Protein AF-A0A4C1VRV2-F1 (afdb_monomer)

Foldseek 3Di:
DDPVVVCLVCLVVLVPDDPVVLVVVQVVVLVVLCVVVVPDPPDDSVVSCVVVVDDGPVRCSVVSLVVVLVCQCPDPDVVSNVVSD

Organism: Eumeta variegata (NCBI:txid151549)

Solvent-accessible surface area (backbone atoms only — not comparable to full-atom values): 5097 Å² total; per-residue (Å²): 136,57,73,66,60,58,48,60,72,44,23,71,63,54,68,73,51,60,70,71,62,53,56,54,51,49,53,52,50,54,49,54,50,33,62,76,66,69,51,60,88,85,59,54,66,70,57,56,43,59,76,63,70,56,78,50,67,71,55,46,61,59,51,47,38,51,55,52,46,56,52,33,60,71,39,95,46,67,72,52,29,64,73,64,111

Radius of gyration: 16.15 Å; Cα contacts (8 Å, |Δi|>4): 42; chains: 1; bounding box: 36×25×41 Å

Secondary structure (DSSP, 8-state):
--HHHHHHHTHHHHHTS-HHHHHHHHHHHHHHHHHHTT--TTS-HHHHHHHH-PPPHHHHHHHHHHHHHHHHHT-S-HHHHHHH-

Mean predicted aligned error: 7.55 Å

Sequence (85 aa):
MSIRSAMTYASPVFAHAAPKAFNRLQIIENKFRRDAKNAHWCFRNSVLHRDLEFPTIAKFMKDTPKRFFDITESHPNALLCSAAS

Structure (mmCIF, N/CA/C/O backbone):
data_AF-A0A4C1VRV2-F1
#
_entry.id   AF-A0A4C1VRV2-F1
#
loop_
_atom_site.group_PDB
_atom_site.id
_atom_site.type_symbol
_atom_site.label_atom_id
_atom_site.label_alt_id
_atom_site.label_comp_id
_atom_site.label_asym_id
_atom_site.label_entity_id
_atom_site.label_seq_id
_atom_site.pdbx_PDB_ins_code
_atom_site.Cartn_x
_atom_site.Cartn_y
_atom_site.Cartn_z
_atom_site.occupancy
_atom_site.B_iso_or_equiv
_atom_site.auth_seq_id
_atom_site.auth_comp_id
_atom_site.auth_asym_id
_atom_site.auth_atom_id
_atom_site.pdbx_PDB_model_num
ATOM 1 N N . MET A 1 1 ? -13.141 15.051 -5.557 1.00 50.72 1 MET A N 1
ATOM 2 C CA . MET A 1 1 ? -12.979 14.007 -4.522 1.00 50.72 1 MET A CA 1
ATOM 3 C C . MET A 1 1 ? -11.587 13.404 -4.675 1.00 50.72 1 MET A C 1
ATOM 5 O O . MET A 1 1 ? -11.314 12.811 -5.711 1.00 50.72 1 MET A O 1
ATOM 9 N N . SER A 1 2 ? -10.674 13.625 -3.731 1.00 67.31 2 SER A N 1
ATOM 10 C CA . SER A 1 2 ? -9.296 13.118 -3.835 1.00 67.31 2 SER A CA 1
ATOM 11 C C . SER A 1 2 ? -9.249 11.607 -3.581 1.00 67.31 2 SER A C 1
ATOM 13 O O . SER A 1 2 ? -9.993 11.105 -2.740 1.00 67.31 2 SER A O 1
ATOM 15 N N . ILE A 1 3 ? -8.337 10.886 -4.247 1.00 64.94 3 ILE A N 1
ATOM 16 C CA . ILE A 1 3 ? -8.138 9.428 -4.086 1.00 64.94 3 ILE A CA 1
ATOM 17 C C . ILE A 1 3 ? -7.970 9.037 -2.606 1.00 64.94 3 ILE A C 1
ATOM 19 O O . ILE A 1 3 ? -8.530 8.043 -2.153 1.00 64.94 3 ILE A O 1
ATOM 23 N N . ARG A 1 4 ? -7.272 9.868 -1.820 1.00 63.62 4 ARG A N 1
ATOM 24 C CA . ARG A 1 4 ? -7.092 9.670 -0.375 1.00 63.62 4 ARG A CA 1
ATOM 25 C C . ARG A 1 4 ? -8.422 9.646 0.391 1.00 63.62 4 ARG A C 1
ATOM 27 O O . ARG A 1 4 ? -8.631 8.734 1.178 1.00 63.62 4 ARG A O 1
ATOM 34 N N . SER A 1 5 ? -9.328 10.591 0.136 1.00 63.81 5 SER A N 1
ATOM 35 C CA . SER A 1 5 ? -10.625 10.667 0.828 1.00 63.81 5 SER A CA 1
ATOM 36 C C . SER A 1 5 ? -11.516 9.464 0.516 1.00 63.81 5 SER A C 1
ATOM 38 O O . SER A 1 5 ? -12.144 8.919 1.419 1.00 63.81 5 SER A O 1
ATOM 40 N N . ALA A 1 6 ? -11.524 9.013 -0.744 1.00 69.31 6 ALA A N 1
ATOM 41 C CA . ALA A 1 6 ? -12.273 7.824 -1.148 1.00 69.31 6 ALA A CA 1
ATOM 42 C C . ALA A 1 6 ? -11.758 6.558 -0.443 1.00 69.31 6 ALA A C 1
ATOM 44 O O . ALA A 1 6 ? -12.550 5.747 0.032 1.00 69.31 6 ALA A O 1
ATOM 45 N N . MET A 1 7 ? -10.434 6.409 -0.320 1.00 72.06 7 MET A N 1
ATOM 46 C CA . MET A 1 7 ? -9.849 5.258 0.368 1.00 72.06 7 MET A CA 1
ATOM 47 C C . MET A 1 7 ? -10.056 5.289 1.885 1.00 72.06 7 MET A C 1
ATOM 49 O O . MET A 1 7 ? -10.267 4.232 2.468 1.00 72.06 7 MET A O 1
ATOM 53 N N . THR A 1 8 ? -10.026 6.465 2.524 1.00 70.06 8 THR A N 1
ATOM 54 C CA . THR A 1 8 ? -10.283 6.583 3.968 1.00 70.06 8 THR A CA 1
ATOM 55 C C . THR A 1 8 ? -11.713 6.178 4.314 1.00 70.06 8 THR A C 1
ATOM 57 O O . THR A 1 8 ? -11.913 5.413 5.250 1.00 70.06 8 THR A O 1
ATOM 60 N N . TYR A 1 9 ? -12.704 6.626 3.538 1.00 74.56 9 TYR A N 1
ATOM 61 C CA . TYR A 1 9 ? -14.103 6.261 3.780 1.00 74.56 9 TYR A CA 1
ATOM 62 C C . TYR A 1 9 ? -14.364 4.765 3.544 1.00 74.56 9 TYR A C 1
ATOM 64 O O . TYR A 1 9 ? -15.074 4.121 4.308 1.0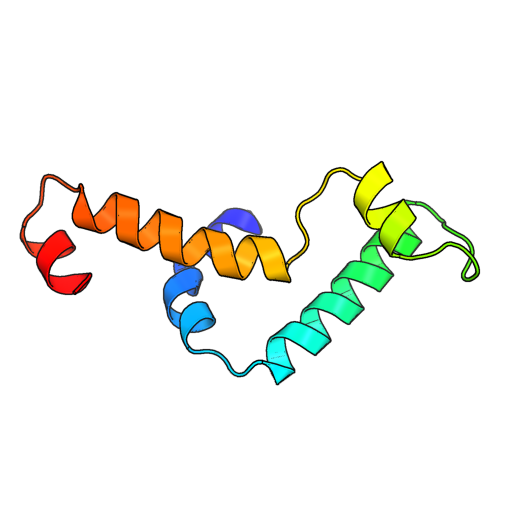0 74.56 9 TYR A O 1
ATOM 72 N N . ALA A 1 10 ? -13.736 4.183 2.520 1.00 75.69 10 ALA A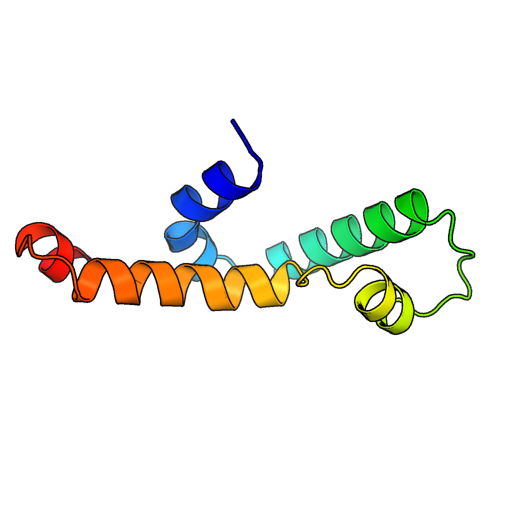 N 1
ATOM 73 C CA . ALA A 1 10 ? -13.842 2.756 2.223 1.00 75.69 10 ALA A CA 1
ATOM 74 C C . ALA A 1 10 ? -12.911 1.868 3.081 1.00 75.69 10 ALA A C 1
ATOM 76 O O . ALA A 1 10 ? -12.918 0.647 2.929 1.00 75.69 10 ALA A O 1
ATOM 77 N N . SER A 1 11 ? -12.118 2.448 3.989 1.00 73.00 11 SER A N 1
ATOM 78 C CA . SER A 1 11 ? -11.117 1.739 4.799 1.00 73.00 11 SER A CA 1
ATOM 79 C C . SER A 1 11 ? -11.682 0.556 5.609 1.00 73.00 11 SER A C 1
ATOM 81 O O . SER A 1 11 ? -11.062 -0.509 5.572 1.00 73.00 11 SER A O 1
ATOM 83 N N . PRO A 1 12 ? -12.859 0.654 6.267 1.00 73.00 12 PRO A N 1
ATOM 84 C CA . PRO A 1 12 ? -13.461 -0.489 6.964 1.00 73.00 12 PRO A CA 1
ATOM 85 C C . PRO A 1 12 ? -13.837 -1.639 6.015 1.00 73.00 12 PRO A C 1
ATOM 87 O O . PRO A 1 12 ? -13.627 -2.808 6.326 1.00 73.00 12 PRO A O 1
ATOM 90 N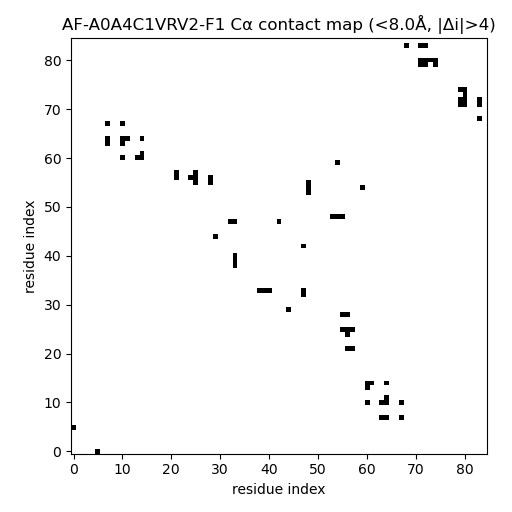 N . VAL A 1 13 ? -14.320 -1.315 4.810 1.00 76.19 13 VAL A N 1
ATOM 91 C CA . VAL A 1 13 ? -14.664 -2.304 3.771 1.00 76.19 13 VAL A CA 1
ATOM 92 C C . VAL A 1 13 ? -13.407 -3.006 3.263 1.00 76.19 13 VAL A C 1
ATOM 94 O O . VAL A 1 13 ? -13.401 -4.218 3.044 1.00 76.19 13 VAL A O 1
ATOM 97 N N . PHE A 1 14 ? -12.314 -2.258 3.108 1.00 69.44 14 PHE A N 1
ATOM 98 C CA . PHE A 1 14 ? -11.033 -2.829 2.717 1.00 69.44 14 PHE A CA 1
ATOM 99 C C . PHE A 1 14 ? -10.411 -3.691 3.813 1.00 69.44 14 PHE A C 1
ATOM 101 O O . PHE A 1 14 ? -9.794 -4.692 3.478 1.00 69.44 14 PHE A O 1
ATOM 108 N N . ALA A 1 15 ? -10.605 -3.395 5.099 1.00 70.38 15 ALA A N 1
ATOM 109 C CA . ALA A 1 15 ? -10.099 -4.254 6.173 1.00 70.38 15 ALA A CA 1
ATOM 110 C C . ALA A 1 15 ? -10.616 -5.708 6.073 1.00 70.38 15 ALA A C 1
ATOM 112 O O . ALA A 1 15 ? -9.892 -6.639 6.419 1.00 70.38 15 ALA A O 1
ATOM 113 N N . HIS A 1 16 ? -11.819 -5.905 5.520 1.00 72.38 16 HIS A N 1
ATOM 114 C CA . HIS A 1 16 ? -12.436 -7.219 5.301 1.00 72.38 16 HIS A CA 1
ATOM 115 C C . HIS A 1 16 ? -12.301 -7.775 3.873 1.00 72.38 16 HIS A C 1
ATOM 117 O O . HIS A 1 16 ? -12.798 -8.866 3.584 1.00 72.38 16 HIS A O 1
ATOM 123 N N . ALA A 1 17 ? -11.640 -7.065 2.955 1.00 74.69 17 ALA A N 1
ATOM 124 C CA . ALA A 1 17 ? -11.530 -7.508 1.569 1.00 74.69 17 ALA A CA 1
ATOM 125 C C . ALA A 1 17 ? -10.490 -8.632 1.387 1.00 74.69 17 ALA A C 1
ATOM 127 O O . ALA A 1 17 ? -9.455 -8.691 2.051 1.00 74.69 17 ALA A O 1
ATOM 128 N N . ALA A 1 18 ? -10.750 -9.533 0.434 1.00 76.38 18 ALA A N 1
ATOM 129 C CA . ALA A 1 18 ? -9.890 -10.687 0.187 1.00 76.38 18 ALA A CA 1
ATOM 130 C C . ALA A 1 18 ? -8.488 -10.278 -0.330 1.00 76.38 18 ALA A C 1
ATOM 132 O O . ALA A 1 18 ? -8.391 -9.446 -1.242 1.00 76.38 18 ALA A O 1
ATOM 133 N N . PRO A 1 19 ? -7.400 -10.950 0.110 1.00 75.31 19 PRO A N 1
ATOM 134 C CA . PRO A 1 19 ? -6.023 -10.648 -0.304 1.00 75.31 19 PRO A CA 1
ATOM 135 C C . PRO A 1 19 ? -5.794 -10.591 -1.823 1.00 75.31 19 PRO A C 1
ATOM 137 O O . PRO A 1 19 ? -4.965 -9.829 -2.324 1.00 75.31 19 PRO A O 1
ATOM 140 N N . LYS A 1 20 ? -6.573 -11.369 -2.583 1.00 84.69 20 LYS A N 1
ATOM 141 C CA . LYS A 1 20 ? -6.522 -11.422 -4.049 1.00 84.69 20 LYS A CA 1
ATOM 142 C C . LYS A 1 20 ? -6.833 -10.073 -4.709 1.00 84.69 20 LYS A C 1
ATOM 144 O O . LYS A 1 20 ? -6.236 -9.757 -5.738 1.00 84.69 20 LYS A O 1
ATOM 149 N N . ALA A 1 21 ? -7.735 -9.273 -4.137 1.00 82.00 21 ALA A N 1
ATOM 150 C CA . ALA A 1 21 ? -8.056 -7.945 -4.659 1.00 82.00 21 ALA A CA 1
ATOM 151 C C . ALA A 1 21 ? -6.865 -6.984 -4.506 1.00 82.00 21 ALA A C 1
ATOM 153 O O . ALA A 1 21 ? -6.544 -6.242 -5.435 1.00 82.00 21 ALA A O 1
ATOM 154 N N . PHE A 1 22 ? -6.137 -7.070 -3.390 1.00 80.81 22 PHE A N 1
ATOM 155 C CA . PHE A 1 22 ? -4.964 -6.230 -3.137 1.00 80.81 22 PHE A CA 1
ATOM 156 C C . PHE A 1 22 ? -3.799 -6.535 -4.069 1.00 80.81 22 PHE A C 1
ATOM 158 O O . PHE A 1 22 ? -3.135 -5.610 -4.533 1.00 80.81 22 PHE A O 1
ATOM 165 N N . ASN A 1 23 ? -3.579 -7.805 -4.410 1.00 85.31 23 ASN A N 1
ATOM 166 C CA . ASN A 1 23 ? -2.530 -8.174 -5.361 1.00 85.31 23 ASN A CA 1
ATOM 167 C C . ASN A 1 23 ? -2.765 -7.532 -6.736 1.00 85.31 23 ASN A C 1
ATOM 169 O O . ASN A 1 23 ? -1.824 -7.056 -7.368 1.00 85.31 23 ASN A O 1
ATOM 173 N N . ARG A 1 24 ? -4.026 -7.443 -7.183 1.00 88.12 24 ARG A N 1
ATOM 174 C CA . ARG A 1 24 ? -4.369 -6.758 -8.441 1.00 88.12 24 ARG A CA 1
ATOM 175 C C . ARG A 1 24 ? -4.096 -5.257 -8.360 1.00 88.12 24 ARG A C 1
ATOM 177 O O . ARG A 1 24 ? -3.534 -4.700 -9.299 1.00 88.12 24 ARG A O 1
ATOM 184 N N . LEU A 1 25 ? -4.442 -4.621 -7.241 1.00 87.94 25 LEU A N 1
ATOM 185 C CA . LEU A 1 25 ? -4.170 -3.198 -7.019 1.00 87.94 25 LEU A CA 1
ATOM 186 C C . LEU A 1 25 ? -2.664 -2.897 -7.000 1.00 87.94 25 LEU A C 1
ATOM 188 O O . LEU A 1 25 ? -2.235 -1.928 -7.619 1.00 87.94 25 LEU A O 1
ATOM 192 N N . GLN A 1 26 ? -1.849 -3.759 -6.386 1.00 87.44 26 GLN A N 1
ATOM 193 C CA . GLN A 1 26 ? -0.388 -3.609 -6.397 1.00 87.44 26 GLN A CA 1
ATOM 194 C C . GLN A 1 26 ? 0.214 -3.724 -7.804 1.00 87.44 26 GLN A C 1
ATOM 196 O O . GLN A 1 26 ? 1.175 -3.025 -8.120 1.00 87.44 26 GLN A O 1
ATOM 201 N N . ILE A 1 27 ? -0.331 -4.585 -8.672 1.00 90.31 27 ILE A N 1
ATOM 202 C CA . ILE A 1 27 ? 0.123 -4.686 -10.071 1.00 90.31 27 ILE A CA 1
ATOM 203 C C . ILE A 1 27 ? -0.148 -3.374 -10.814 1.00 90.31 27 ILE A C 1
ATOM 205 O O . ILE A 1 27 ? 0.732 -2.875 -11.518 1.00 90.31 27 ILE A O 1
ATOM 209 N N . ILE A 1 28 ? -1.339 -2.798 -10.627 1.00 91.12 28 ILE A N 1
ATOM 210 C CA . ILE A 1 28 ? -1.716 -1.514 -11.231 1.00 91.12 28 ILE A CA 1
ATOM 211 C C . ILE A 1 28 ? -0.804 -0.396 -10.717 1.00 91.12 28 ILE A C 1
ATOM 213 O O . ILE A 1 28 ? -0.273 0.369 -11.518 1.00 91.12 28 ILE A O 1
ATOM 217 N N . GLU A 1 29 ? -0.559 -0.341 -9.407 1.00 89.06 29 GLU A N 1
ATOM 218 C CA . GLU A 1 29 ? 0.347 0.632 -8.790 1.00 89.06 29 GLU A CA 1
ATOM 219 C C . GLU A 1 29 ? 1.772 0.531 -9.351 1.00 89.06 29 GLU A C 1
ATOM 221 O O . GLU A 1 29 ? 2.373 1.537 -9.729 1.00 89.06 29 GLU A O 1
ATOM 226 N N . ASN A 1 30 ? 2.309 -0.689 -9.448 1.00 89.19 30 ASN A N 1
ATOM 227 C CA . ASN A 1 30 ? 3.646 -0.925 -9.984 1.00 89.19 30 ASN A CA 1
ATOM 228 C C . ASN A 1 30 ? 3.758 -0.472 -11.448 1.00 89.19 30 ASN A C 1
ATOM 230 O O . ASN A 1 30 ? 4.784 0.093 -11.829 1.00 89.19 30 ASN A O 1
ATOM 234 N N . LYS A 1 31 ? 2.717 -0.697 -12.262 1.00 91.19 31 LYS A N 1
ATOM 235 C CA . LYS A 1 31 ? 2.679 -0.240 -13.657 1.00 91.19 31 LYS A CA 1
ATOM 236 C C . LYS A 1 31 ? 2.617 1.283 -13.739 1.00 91.19 31 LYS A C 1
ATOM 238 O O . LYS A 1 31 ? 3.480 1.882 -14.368 1.00 91.19 31 LYS A O 1
ATOM 243 N N . PHE A 1 32 ? 1.673 1.896 -13.024 1.00 90.06 32 PHE A N 1
ATOM 244 C CA . PHE A 1 32 ? 1.523 3.350 -12.971 1.00 90.06 32 PHE A CA 1
ATOM 245 C C . PHE A 1 32 ? 2.833 4.040 -12.590 1.00 90.06 32 PHE A C 1
ATOM 247 O O . PHE A 1 32 ? 3.234 5.024 -13.202 1.00 90.06 32 PHE A O 1
ATOM 254 N N . ARG A 1 33 ? 3.543 3.496 -11.600 1.00 87.00 33 ARG A N 1
ATOM 255 C CA . ARG A 1 33 ? 4.810 4.069 -11.162 1.00 87.00 33 ARG A CA 1
ATOM 256 C C . ARG A 1 33 ? 5.925 3.945 -12.190 1.00 87.00 33 ARG A C 1
ATOM 258 O O . ARG A 1 33 ? 6.716 4.877 -12.336 1.00 87.00 33 ARG A O 1
ATOM 265 N N . ARG A 1 34 ? 6.017 2.797 -12.863 1.00 90.44 34 ARG A N 1
ATOM 266 C CA . ARG A 1 34 ? 6.980 2.605 -13.953 1.00 90.44 34 ARG A CA 1
ATOM 267 C C . ARG A 1 34 ? 6.734 3.617 -15.060 1.00 90.44 34 ARG A C 1
ATOM 269 O O . ARG A 1 34 ? 7.687 4.269 -15.470 1.00 90.44 34 ARG A O 1
ATOM 276 N N . ASP A 1 35 ? 5.476 3.803 -15.445 1.00 89.75 35 ASP A N 1
ATOM 277 C CA . ASP A 1 35 ? 5.085 4.774 -16.466 1.00 89.75 35 ASP A CA 1
ATOM 278 C C . ASP A 1 35 ? 5.416 6.208 -16.010 1.00 89.75 35 ASP A C 1
ATOM 280 O O . ASP A 1 35 ? 6.038 6.966 -16.749 1.00 89.75 35 ASP A O 1
ATOM 284 N N . ALA A 1 36 ? 5.120 6.561 -14.753 1.00 88.44 36 ALA A N 1
ATOM 285 C CA . ALA A 1 36 ? 5.402 7.887 -14.195 1.00 88.44 36 ALA A CA 1
ATOM 286 C C . ALA A 1 36 ? 6.900 8.241 -14.144 1.00 88.44 36 ALA A C 1
ATOM 288 O O . ALA A 1 36 ? 7.265 9.408 -14.270 1.00 88.44 36 ALA A O 1
ATOM 289 N N . LYS A 1 37 ? 7.776 7.250 -13.941 1.00 86.75 37 LYS A N 1
ATOM 290 C CA . LYS A 1 37 ? 9.238 7.432 -13.961 1.00 86.75 37 LYS A CA 1
ATOM 291 C C . LYS A 1 37 ? 9.869 7.111 -15.316 1.00 86.75 37 LYS A C 1
ATOM 293 O O . LYS A 1 37 ? 11.091 7.173 -15.422 1.00 86.75 37 LYS A O 1
ATOM 298 N N . ASN A 1 38 ? 9.061 6.761 -16.320 1.00 88.19 38 ASN A N 1
ATOM 299 C CA . ASN A 1 38 ? 9.507 6.227 -17.606 1.00 88.19 38 ASN A CA 1
ATOM 300 C C . ASN A 1 38 ? 10.607 5.155 -17.443 1.00 88.19 38 ASN A C 1
ATOM 302 O O . ASN A 1 38 ? 11.625 5.146 -18.137 1.00 88.19 38 ASN A O 1
ATOM 306 N N . ALA A 1 39 ? 10.446 4.295 -16.435 1.00 88.31 39 ALA A N 1
ATOM 307 C CA . ALA A 1 39 ? 11.481 3.366 -16.016 1.00 88.31 39 ALA A CA 1
ATOM 308 C C . ALA A 1 39 ? 11.534 2.156 -16.954 1.00 88.31 39 ALA A C 1
ATOM 310 O O . ALA A 1 39 ? 10.511 1.547 -17.273 1.00 88.31 39 ALA A O 1
ATOM 311 N N . HIS A 1 40 ? 12.744 1.754 -17.342 1.00 88.12 40 HIS A N 1
ATOM 312 C CA . HIS A 1 40 ? 12.933 0.541 -18.130 1.00 88.12 40 HIS A CA 1
ATOM 313 C C . HIS A 1 40 ? 12.486 -0.711 -17.352 1.00 88.12 40 HIS A C 1
ATOM 315 O O . HIS A 1 40 ? 12.602 -0.767 -16.127 1.00 88.12 40 HIS A O 1
ATOM 321 N N . TRP A 1 41 ? 12.016 -1.752 -18.051 1.00 84.06 41 TRP A N 1
ATOM 322 C CA . TRP A 1 41 ? 11.458 -2.972 -17.437 1.00 84.06 41 TRP A CA 1
ATOM 323 C C . TRP A 1 41 ? 12.429 -3.693 -16.486 1.00 84.06 41 TRP A C 1
ATOM 325 O O . TRP A 1 41 ? 11.981 -4.343 -15.537 1.00 84.06 41 TRP A O 1
ATOM 335 N N . CYS A 1 42 ? 13.737 -3.554 -16.740 1.00 85.06 42 CYS A N 1
ATOM 336 C CA . CYS A 1 42 ? 14.831 -4.125 -15.951 1.00 85.06 42 CYS A CA 1
ATOM 337 C C . CYS A 1 42 ? 14.961 -3.475 -14.559 1.00 85.06 42 CYS A C 1
ATOM 339 O O . CYS A 1 42 ? 15.541 -4.049 -13.635 1.00 85.06 42 CYS A O 1
ATOM 341 N N . PHE A 1 43 ? 14.392 -2.283 -14.371 1.00 84.94 43 PHE A N 1
ATOM 342 C CA . PHE A 1 43 ? 14.466 -1.590 -13.099 1.00 84.94 43 PHE A CA 1
ATOM 343 C C . PHE A 1 43 ? 13.580 -2.286 -12.057 1.00 84.94 43 PHE A C 1
ATOM 345 O O . PHE A 1 43 ? 12.376 -2.506 -12.248 1.00 84.94 43 PHE A O 1
ATOM 352 N N . ARG A 1 44 ? 14.188 -2.673 -10.931 1.00 87.94 44 ARG A N 1
ATOM 353 C CA 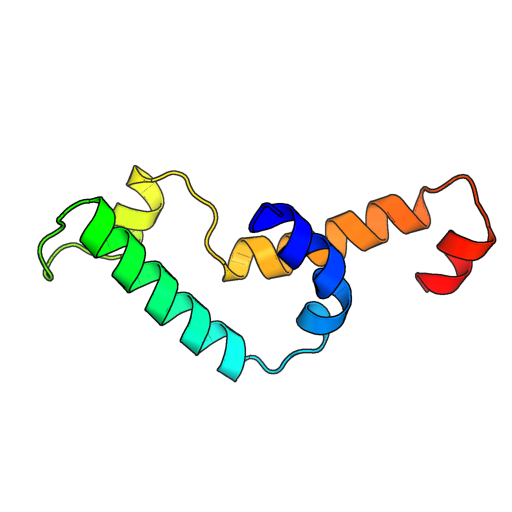. ARG A 1 44 ? 13.478 -3.397 -9.872 1.00 87.94 44 ARG A CA 1
ATOM 354 C C . ARG A 1 44 ? 12.415 -2.502 -9.246 1.00 87.94 44 ARG A C 1
ATOM 356 O O . ARG A 1 44 ? 12.682 -1.355 -8.894 1.00 87.94 44 ARG A O 1
ATOM 363 N N . ASN A 1 45 ? 11.230 -3.069 -9.005 1.00 85.94 45 ASN A N 1
ATOM 364 C CA . ASN A 1 45 ? 10.134 -2.331 -8.371 1.00 85.94 45 ASN A CA 1
ATOM 365 C C . ASN A 1 45 ? 10.539 -1.775 -7.003 1.00 85.94 45 ASN A C 1
ATOM 367 O O . ASN A 1 45 ? 10.139 -0.667 -6.675 1.00 85.94 45 ASN A O 1
ATOM 371 N N . SER A 1 46 ? 11.357 -2.495 -6.226 1.00 85.19 46 SER A N 1
ATOM 372 C CA . SER A 1 46 ? 11.847 -2.033 -4.920 1.00 85.19 46 SER A CA 1
ATOM 373 C C . SER A 1 46 ? 12.624 -0.716 -4.996 1.00 85.19 46 SER A C 1
ATOM 375 O O . SER A 1 46 ? 12.475 0.121 -4.112 1.00 85.19 46 SER A O 1
ATOM 377 N N . VAL A 1 47 ? 13.403 -0.504 -6.060 1.00 86.06 47 VAL A N 1
ATOM 378 C CA . VAL A 1 47 ? 14.142 0.748 -6.261 1.00 86.06 47 VAL A CA 1
ATOM 379 C C . VAL A 1 47 ? 13.166 1.873 -6.617 1.00 86.06 47 VAL A C 1
ATOM 381 O O . VAL A 1 47 ? 13.219 2.928 -6.003 1.00 86.06 47 VAL A O 1
ATOM 384 N N . LEU A 1 48 ? 12.158 1.608 -7.460 1.00 85.50 48 LEU A N 1
ATOM 385 C CA . LEU A 1 48 ? 11.085 2.583 -7.723 1.00 85.50 48 LEU A CA 1
ATOM 386 C C . LEU A 1 48 ? 10.258 2.905 -6.475 1.00 85.50 48 LEU A C 1
ATOM 388 O O . LEU A 1 48 ? 9.770 4.019 -6.356 1.00 85.50 48 LEU A O 1
ATOM 392 N N . HIS A 1 49 ? 10.034 1.940 -5.571 1.00 84.38 49 HIS A N 1
ATOM 393 C CA . HIS A 1 49 ? 9.363 2.182 -4.279 1.00 84.38 49 HIS A CA 1
ATOM 394 C C . HIS A 1 49 ? 10.182 3.143 -3.416 1.00 84.38 49 HIS A C 1
ATOM 396 O O . HIS A 1 49 ? 9.601 4.032 -2.802 1.00 84.38 49 HIS A O 1
ATOM 402 N N . ARG A 1 50 ? 11.512 3.009 -3.405 1.00 84.31 50 ARG A N 1
ATOM 403 C CA . ARG A 1 50 ? 12.397 3.905 -2.655 1.00 84.31 50 ARG A CA 1
ATOM 404 C C . ARG A 1 50 ? 12.477 5.300 -3.280 1.00 84.31 50 ARG A C 1
ATOM 406 O O . ARG A 1 50 ? 12.330 6.275 -2.559 1.00 84.31 50 ARG A O 1
ATOM 413 N N . ASP A 1 51 ? 12.634 5.393 -4.597 1.00 84.19 51 ASP A N 1
ATOM 414 C CA . ASP A 1 51 ? 12.833 6.670 -5.300 1.00 84.19 51 ASP A CA 1
ATOM 415 C C . ASP A 1 51 ? 11.585 7.561 -5.328 1.00 84.19 51 ASP A C 1
ATOM 417 O O . ASP A 1 51 ? 11.685 8.773 -5.514 1.00 84.19 51 ASP A O 1
ATOM 421 N N . LEU A 1 52 ? 10.393 6.967 -5.215 1.00 80.19 52 LEU A N 1
ATOM 422 C CA . LEU A 1 52 ? 9.141 7.721 -5.156 1.00 80.19 52 LEU A CA 1
ATOM 423 C C . LEU A 1 52 ? 8.786 8.161 -3.730 1.00 80.19 52 LEU A C 1
ATOM 425 O O . LEU A 1 52 ? 7.911 9.004 -3.588 1.00 80.19 52 LEU A O 1
ATOM 429 N N . GLU A 1 53 ? 9.376 7.549 -2.697 1.00 80.81 53 GLU A N 1
ATOM 430 C CA . GLU A 1 53 ? 9.010 7.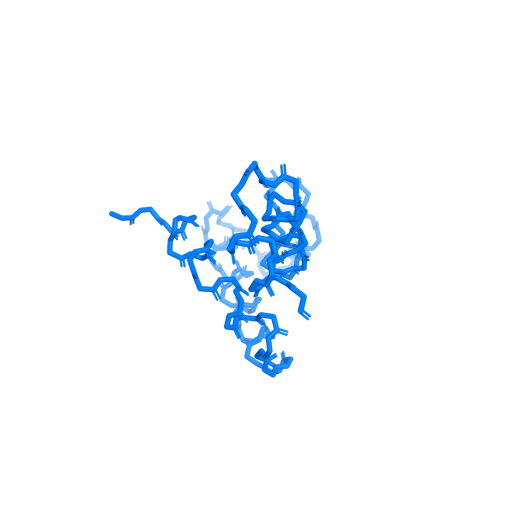705 -1.273 1.00 80.81 53 GLU A CA 1
ATOM 431 C C . GLU A 1 53 ? 7.511 7.488 -0.949 1.00 80.81 53 GLU A C 1
ATOM 433 O O . GLU A 1 53 ? 7.064 7.683 0.184 1.00 80.81 53 GLU A O 1
ATOM 438 N N . PHE A 1 54 ? 6.708 7.033 -1.917 1.00 80.25 54 PHE A N 1
ATOM 439 C CA . PHE A 1 54 ? 5.280 6.806 -1.730 1.00 80.25 54 PHE A CA 1
ATOM 440 C C . PHE A 1 54 ? 5.026 5.473 -1.014 1.00 80.25 54 PHE A C 1
ATOM 442 O O . PHE A 1 54 ? 5.580 4.439 -1.404 1.00 80.25 54 PHE A O 1
ATOM 449 N N . PRO A 1 55 ? 4.139 5.450 -0.002 1.00 80.44 55 PRO A N 1
ATOM 450 C CA . PRO A 1 55 ? 3.736 4.206 0.631 1.00 80.44 55 PRO A CA 1
ATOM 451 C C . PRO A 1 55 ? 3.005 3.320 -0.379 1.00 80.44 55 PRO A C 1
ATOM 453 O O . PRO A 1 55 ? 2.081 3.768 -1.054 1.00 80.44 55 PRO A O 1
ATOM 456 N N . THR A 1 56 ? 3.392 2.046 -0.441 1.00 83.88 56 THR A N 1
ATOM 457 C CA . THR A 1 56 ? 2.693 1.040 -1.249 1.00 83.88 56 THR A CA 1
ATOM 458 C C . THR A 1 56 ? 1.229 0.934 -0.827 1.00 83.88 56 THR A C 1
ATOM 460 O O . THR A 1 56 ? 0.937 1.029 0.370 1.00 83.88 56 THR A O 1
ATOM 463 N N . ILE A 1 57 ? 0.320 0.618 -1.755 1.00 83.25 57 ILE A N 1
ATOM 464 C CA . ILE A 1 57 ? -1.103 0.374 -1.454 1.00 83.25 57 ILE A CA 1
ATOM 465 C C . ILE A 1 57 ? -1.268 -0.634 -0.313 1.00 83.25 57 ILE A C 1
ATOM 467 O O . ILE A 1 57 ? -2.091 -0.434 0.570 1.00 83.25 57 ILE A O 1
ATOM 471 N N . ALA A 1 58 ? -0.439 -1.679 -0.269 1.00 81.75 58 ALA A N 1
ATOM 472 C CA . ALA A 1 58 ? -0.461 -2.672 0.804 1.00 81.75 58 ALA A CA 1
ATOM 473 C C . ALA A 1 58 ? -0.189 -2.076 2.192 1.00 81.75 58 ALA A C 1
ATOM 475 O O . ALA A 1 58 ? -0.854 -2.427 3.163 1.00 81.75 58 ALA A O 1
ATOM 476 N N . LYS A 1 59 ? 0.802 -1.183 2.287 1.00 84.00 59 LYS A N 1
ATOM 477 C CA . LYS A 1 59 ? 1.159 -0.504 3.535 1.00 84.00 59 LYS A CA 1
ATOM 478 C C . LYS A 1 59 ? 0.065 0.485 3.912 1.00 84.00 59 LYS A C 1
ATOM 480 O O . LYS A 1 59 ? -0.440 0.445 5.026 1.00 84.00 59 LYS A O 1
ATOM 485 N N . PHE A 1 60 ? -0.375 1.286 2.945 1.00 83.69 60 PHE A N 1
ATOM 486 C CA . PHE A 1 60 ? -1.474 2.222 3.129 1.00 83.69 60 PHE A CA 1
ATOM 487 C C . PHE A 1 60 ? -2.744 1.517 3.633 1.00 83.69 60 PHE A C 1
ATOM 489 O O . PHE A 1 60 ? -3.327 1.947 4.619 1.00 83.69 60 PHE A O 1
ATOM 496 N N . MET A 1 61 ? -3.143 0.398 3.030 1.00 80.00 61 MET A N 1
ATOM 497 C CA . MET A 1 61 ? -4.339 -0.355 3.426 1.00 80.00 61 MET A CA 1
ATOM 498 C C . MET A 1 61 ? -4.204 -1.085 4.763 1.00 80.00 61 MET A C 1
ATOM 500 O O . MET A 1 61 ? -5.217 -1.381 5.380 1.00 80.00 61 MET A O 1
ATOM 504 N N . LYS A 1 62 ? -2.986 -1.364 5.238 1.00 82.88 62 LYS A N 1
ATOM 505 C CA . LYS A 1 62 ? -2.766 -1.876 6.600 1.00 82.88 62 LYS A CA 1
ATOM 506 C C . LYS A 1 62 ? -2.799 -0.767 7.647 1.00 82.88 62 LYS A C 1
ATOM 508 O O . LYS A 1 62 ? -3.322 -0.975 8.737 1.00 82.88 62 LYS A O 1
ATOM 513 N N . ASP A 1 63 ? -2.238 0.390 7.317 1.00 84.94 63 ASP A N 1
ATOM 514 C CA . ASP A 1 63 ? -2.067 1.495 8.260 1.00 84.94 63 ASP A CA 1
ATOM 515 C C . ASP A 1 63 ? -3.332 2.364 8.369 1.00 84.94 63 ASP A C 1
ATOM 517 O O . ASP A 1 63 ? -3.586 2.958 9.414 1.00 84.94 63 ASP A O 1
ATOM 521 N N . THR A 1 64 ? -4.145 2.435 7.308 1.00 83.25 64 THR A N 1
ATOM 522 C CA . THR A 1 64 ? -5.349 3.287 7.265 1.00 83.25 64 THR A CA 1
ATOM 523 C C . THR A 1 64 ? -6.463 2.797 8.190 1.00 83.25 64 THR A C 1
ATOM 525 O O . THR A 1 64 ? -6.949 3.622 8.961 1.00 83.25 64 THR A O 1
ATOM 528 N N . PRO A 1 65 ? -6.848 1.501 8.203 1.00 81.44 65 PRO A N 1
ATOM 529 C CA . PRO A 1 65 ? -7.861 1.014 9.132 1.00 81.44 65 PRO A CA 1
ATOM 530 C C . PRO A 1 65 ? -7.426 1.202 10.578 1.00 81.44 65 PRO A C 1
ATOM 532 O O . PRO A 1 65 ? -8.209 1.704 11.366 1.00 81.44 65 PRO A O 1
ATOM 535 N N . LYS A 1 66 ? -6.163 0.899 10.904 1.00 82.31 66 LYS A N 1
ATOM 536 C CA . LYS A 1 66 ? -5.616 1.104 12.252 1.00 82.31 66 LYS A CA 1
ATOM 537 C C . LYS A 1 66 ? -5.780 2.546 12.712 1.00 82.31 66 LYS A C 1
ATOM 539 O O . LYS A 1 66 ? -6.450 2.784 13.699 1.00 82.31 66 LYS A O 1
ATOM 544 N N . ARG A 1 67 ? -5.302 3.510 11.918 1.00 84.00 67 ARG A N 1
ATOM 545 C CA . ARG A 1 67 ? -5.472 4.939 12.230 1.00 84.00 67 ARG A CA 1
ATOM 546 C C . ARG A 1 67 ? -6.937 5.342 12.359 1.00 84.00 67 ARG A C 1
ATOM 548 O O . ARG A 1 67 ? -7.254 6.207 13.162 1.00 84.00 67 ARG A O 1
ATOM 555 N N . PHE A 1 68 ? -7.816 4.763 11.545 1.00 81.12 68 PHE A N 1
ATOM 556 C CA . PHE A 1 68 ? -9.245 5.035 11.624 1.00 81.12 68 PHE A CA 1
ATOM 557 C C . PHE A 1 68 ? -9.838 4.530 12.945 1.00 81.12 68 PHE A C 1
ATOM 559 O O . PHE A 1 68 ? -10.542 5.287 13.611 1.00 81.12 68 PHE A O 1
ATOM 566 N N . PHE A 1 69 ? -9.516 3.301 13.351 1.00 80.50 69 PHE A N 1
ATOM 567 C CA . PHE A 1 69 ? -9.949 2.743 14.631 1.00 80.50 69 PHE A CA 1
ATOM 568 C C . PHE A 1 69 ? -9.330 3.501 15.812 1.00 80.50 69 PHE A C 1
ATOM 570 O O . PHE A 1 69 ? -10.083 3.940 16.669 1.00 80.50 69 PHE A O 1
ATOM 577 N N . ASP A 1 70 ? -8.029 3.810 15.787 1.00 84.69 70 ASP A N 1
ATOM 578 C CA . ASP A 1 70 ? -7.348 4.591 16.833 1.00 84.69 70 ASP A CA 1
ATOM 579 C C . ASP A 1 70 ? -8.025 5.964 17.057 1.00 84.69 70 ASP A C 1
ATOM 581 O O . ASP A 1 70 ? -8.267 6.398 18.186 1.00 84.69 70 ASP A O 1
ATOM 585 N N . ILE A 1 71 ? -8.375 6.665 15.969 1.00 82.56 71 ILE A N 1
ATOM 586 C CA . ILE A 1 71 ? -9.084 7.954 16.040 1.00 82.56 71 ILE A CA 1
ATOM 587 C C . ILE A 1 71 ? -10.497 7.765 16.597 1.00 82.56 71 ILE A C 1
ATOM 589 O O . ILE A 1 71 ? -10.952 8.587 17.390 1.00 82.56 71 ILE A O 1
ATOM 593 N N . THR A 1 72 ? -11.190 6.704 16.186 1.00 81.12 72 THR A N 1
ATOM 594 C CA . THR A 1 72 ? -12.578 6.455 16.593 1.00 81.12 72 THR A CA 1
ATOM 595 C C . THR A 1 72 ? -12.667 6.024 18.060 1.00 81.12 72 THR A C 1
ATOM 597 O O . THR A 1 72 ? -13.547 6.497 18.773 1.00 81.12 72 THR A O 1
ATOM 600 N N . GLU A 1 73 ? -11.725 5.212 18.544 1.00 79.69 73 GLU A N 1
ATOM 601 C CA . GLU A 1 73 ? -11.607 4.824 19.954 1.00 79.69 73 GLU A CA 1
ATOM 602 C C . GLU A 1 73 ? -11.279 6.020 20.856 1.00 79.69 73 GLU A C 1
ATOM 604 O O . GLU A 1 73 ? -11.845 6.144 21.938 1.00 79.69 73 GLU A O 1
ATOM 609 N N . SER A 1 74 ? -10.427 6.945 20.398 1.00 81.50 74 SER A N 1
ATOM 610 C CA . SER A 1 74 ? -10.082 8.169 21.144 1.00 81.50 74 SER A CA 1
ATOM 611 C C . SER A 1 74 ? -11.135 9.290 21.063 1.00 81.50 74 SER A C 1
ATOM 613 O O . SER A 1 74 ? -10.938 10.368 21.629 1.00 81.50 74 SER A O 1
ATOM 615 N N . HIS A 1 75 ? -12.244 9.080 20.344 1.00 80.81 75 HIS A N 1
ATOM 616 C CA . HIS A 1 75 ? -13.208 10.139 20.059 1.00 80.81 75 HIS A CA 1
ATOM 617 C C . HIS A 1 75 ? -14.060 10.483 21.299 1.00 80.81 75 HIS A C 1
ATOM 619 O O . HIS A 1 75 ? -14.602 9.591 21.942 1.00 80.81 75 HIS A O 1
ATOM 625 N N . PRO A 1 76 ? -14.327 11.768 21.607 1.00 82.50 76 PRO A N 1
ATOM 626 C CA . PRO A 1 76 ? -15.152 12.160 22.762 1.00 82.50 76 PRO A CA 1
ATOM 627 C C . PRO A 1 76 ? -16.636 11.748 22.669 1.00 82.50 76 PRO A C 1
ATOM 629 O O . PRO A 1 76 ? -17.417 1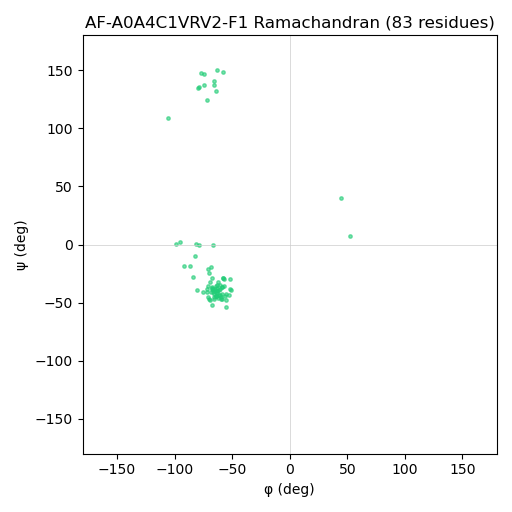2.042 23.569 1.00 82.50 76 PRO A O 1
ATOM 632 N N . ASN A 1 77 ? -17.056 11.093 21.580 1.00 84.38 77 ASN A N 1
ATOM 633 C CA . ASN A 1 77 ? -18.446 10.702 21.353 1.00 84.38 77 ASN A CA 1
ATOM 634 C C . ASN A 1 77 ? -18.590 9.196 21.579 1.00 84.38 77 ASN A C 1
ATOM 636 O O . ASN A 1 77 ? -18.162 8.404 20.739 1.00 84.38 77 ASN A O 1
ATOM 640 N N . ALA A 1 78 ? -19.248 8.822 22.676 1.00 79.19 78 ALA A N 1
ATOM 641 C CA . ALA A 1 78 ? -19.405 7.435 23.108 1.00 79.19 78 ALA A CA 1
ATOM 642 C C . ALA A 1 78 ? -20.090 6.528 22.067 1.00 79.19 78 ALA A C 1
ATOM 644 O O . ALA A 1 78 ? -19.802 5.332 22.010 1.00 79.19 78 ALA A O 1
ATOM 645 N N . LEU A 1 79 ? -20.958 7.082 21.211 1.00 79.06 79 LEU A N 1
ATOM 646 C CA . LEU A 1 79 ? -21.618 6.321 20.144 1.00 79.06 7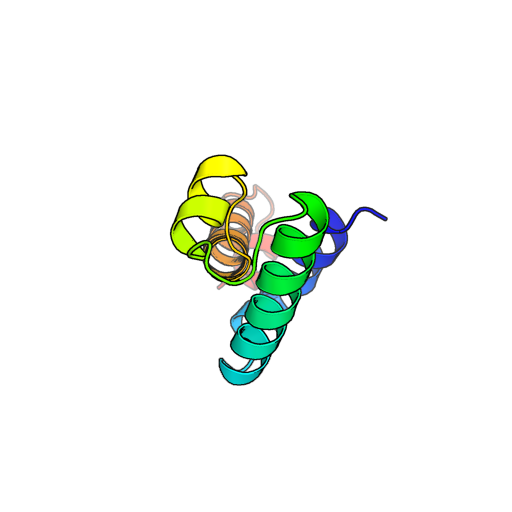9 LEU A CA 1
ATOM 647 C C . LEU A 1 79 ? -20.630 5.854 19.067 1.00 79.06 79 LEU A C 1
AT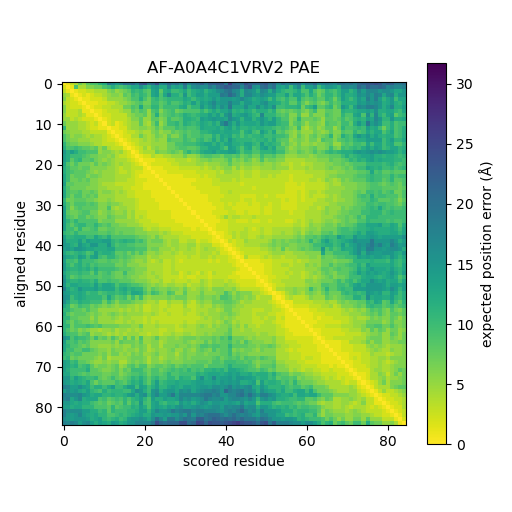OM 649 O O . LEU A 1 79 ? -20.771 4.754 18.543 1.00 79.06 79 LEU A O 1
ATOM 653 N N . LEU A 1 80 ? -19.626 6.678 18.752 1.00 77.38 80 LEU A N 1
ATOM 654 C CA . LEU A 1 80 ? -18.606 6.341 17.760 1.00 77.38 80 LEU A CA 1
ATOM 655 C C . LEU A 1 80 ? -17.609 5.325 18.324 1.00 77.38 80 LEU A C 1
ATOM 657 O O . LEU A 1 80 ? -17.298 4.360 17.633 1.00 77.38 80 LEU A O 1
ATOM 661 N N . CYS A 1 81 ? -17.198 5.469 19.589 1.00 72.38 81 CYS A N 1
ATOM 662 C CA . CYS A 1 81 ? -16.356 4.476 20.266 1.00 72.38 81 CYS A CA 1
ATOM 663 C C . CYS A 1 81 ? -17.027 3.095 20.317 1.00 72.38 81 CYS A C 1
ATOM 665 O O . CYS A 1 81 ? -16.387 2.087 20.044 1.00 72.38 81 CYS A O 1
ATOM 667 N N . SER A 1 82 ? -18.331 3.051 20.611 1.00 70.94 82 SER A N 1
ATOM 668 C CA . SER A 1 82 ? -19.085 1.791 20.703 1.00 70.94 82 SER A CA 1
ATOM 669 C C . SER A 1 82 ? -19.242 1.089 19.352 1.00 70.94 82 SER A C 1
ATOM 671 O O . SER A 1 82 ? -19.351 -0.128 19.310 1.00 70.94 82 SER A O 1
ATOM 673 N N . ALA A 1 83 ? -19.262 1.844 18.249 1.00 69.88 83 ALA A N 1
ATOM 674 C CA . ALA A 1 83 ? -19.351 1.303 16.893 1.00 69.88 83 ALA A CA 1
ATOM 675 C C . ALA A 1 83 ? -17.993 0.845 16.324 1.00 69.88 83 ALA A C 1
ATOM 677 O O . ALA A 1 83 ? -17.953 0.254 15.245 1.00 69.88 83 ALA A O 1
ATOM 678 N N . ALA A 1 84 ? -16.891 1.168 17.007 1.00 65.00 84 ALA A N 1
ATOM 679 C CA . ALA A 1 84 ? -15.536 0.794 16.615 1.00 65.00 84 ALA A CA 1
ATOM 680 C C . ALA A 1 84 ? -15.061 -0.538 17.227 1.00 65.00 84 ALA A C 1
ATOM 682 O O . ALA A 1 84 ? -14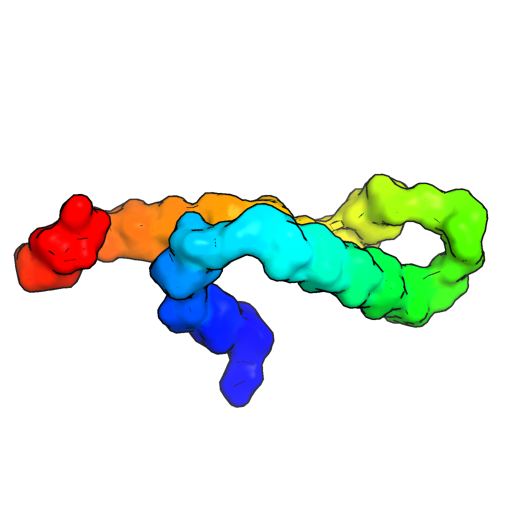.099 -1.102 16.707 1.00 65.00 84 ALA A O 1
ATOM 683 N N . SER A 1 85 ? -15.717 -1.014 18.298 1.00 58.91 85 SER A N 1
ATOM 684 C CA . SER A 1 85 ? -15.527 -2.349 18.904 1.00 58.91 85 SER A CA 1
ATOM 685 C C . SER A 1 85 ? -16.280 -3.437 18.146 1.00 58.91 85 SER A C 1
ATOM 687 O O . SER A 1 85 ? -15.733 -4.559 18.060 1.00 58.91 85 SER A O 1
#

pLDDT: mean 80.27, std 7.96, range [50.72, 91.19]